Protein AF-A0A832TM28-F1 (afdb_monomer_lite)

Sequence (62 aa):
DGSLFWALINAKPLFNKNGDFTGSLCMYTDITKRKEAEEALANIENTRKKEIHHRIKNNLQV

Structure (mmCIF, N/CA/C/O backbone):
data_AF-A0A832TM28-F1
#
_entry.id   AF-A0A832TM28-F1
#
loop_
_atom_site.group_PDB
_atom_site.id
_atom_site.type_symbol
_atom_site.label_atom_id
_atom_site.label_alt_id
_atom_site.label_comp_id
_atom_site.label_asym_id
_atom_site.label_entity_id
_atom_site.label_seq_id
_atom_site.pdbx_PDB_ins_code
_atom_site.Cartn_x
_atom_site.Cartn_y
_atom_site.Cartn_z
_atom_site.occupancy
_atom_site.B_iso_or_equiv
_atom_site.auth_seq_id
_atom_site.auth_comp_id
_atom_site.auth_asym_id
_atom_site.auth_atom_id
_atom_site.pdbx_PDB_model_num
ATOM 1 N N . ASP A 1 1 ? -4.476 17.617 -3.429 1.00 85.31 1 ASP A N 1
ATO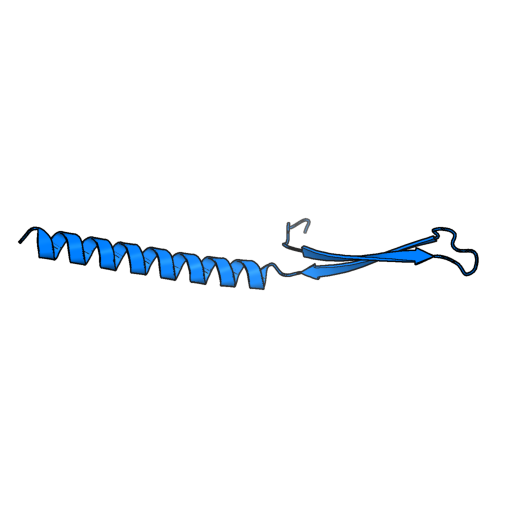M 2 C CA . ASP A 1 1 ? -4.401 18.192 -2.067 1.00 85.31 1 ASP A CA 1
ATOM 3 C C . ASP A 1 1 ? -3.189 17.691 -1.268 1.00 85.31 1 ASP A C 1
ATOM 5 O O . ASP A 1 1 ? -2.890 18.282 -0.243 1.00 85.31 1 ASP A O 1
ATOM 9 N N . GLY A 1 2 ? -2.460 16.664 -1.730 1.00 92.00 2 GLY A N 1
ATOM 10 C CA . GLY A 1 2 ? -1.306 16.118 -1.003 1.00 92.00 2 GLY A CA 1
ATOM 11 C C . GLY A 1 2 ? -1.689 15.070 0.044 1.00 92.00 2 GLY A C 1
ATOM 12 O O . GLY A 1 2 ? -0.855 14.710 0.872 1.00 92.00 2 GLY A O 1
ATOM 13 N N . SER A 1 3 ? -2.935 14.588 0.018 1.00 92.62 3 SER A N 1
ATOM 14 C CA . SER A 1 3 ? -3.404 13.521 0.897 1.00 92.62 3 SER A CA 1
ATOM 15 C C . SER A 1 3 ? -2.659 12.204 0.649 1.00 92.62 3 SER A C 1
ATOM 17 O O . SER A 1 3 ? -2.299 11.855 -0.479 1.00 92.62 3 SER A O 1
ATOM 19 N N . LEU A 1 4 ? -2.407 11.475 1.737 1.00 93.31 4 LEU A N 1
ATOM 20 C CA . LEU A 1 4 ? -1.847 10.128 1.691 1.00 93.31 4 LEU A CA 1
ATOM 21 C C . LEU A 1 4 ? -2.964 9.127 1.398 1.00 93.31 4 LEU A C 1
ATOM 23 O O . LEU A 1 4 ? -4.051 9.230 1.961 1.00 93.31 4 LEU A O 1
ATOM 27 N N . PHE A 1 5 ? -2.670 8.132 0.567 1.00 95.50 5 PHE A N 1
ATOM 28 C CA . PHE A 1 5 ? -3.601 7.060 0.240 1.00 95.50 5 PHE A CA 1
ATOM 29 C C . PHE A 1 5 ? -2.877 5.717 0.224 1.00 95.50 5 PHE A C 1
ATOM 31 O O . PHE A 1 5 ? -1.667 5.631 -0.014 1.00 95.50 5 PHE A O 1
ATOM 38 N N . TRP A 1 6 ? -3.623 4.648 0.478 1.00 97.69 6 TRP A N 1
ATOM 39 C CA . TRP A 1 6 ? -3.088 3.305 0.342 1.00 97.69 6 TRP A CA 1
ATOM 40 C C . TRP A 1 6 ? -3.031 2.932 -1.133 1.00 97.69 6 TRP A C 1
ATOM 42 O O . TRP A 1 6 ? -4.061 2.856 -1.796 1.00 97.69 6 TRP A O 1
ATOM 52 N N . ALA A 1 7 ? -1.834 2.643 -1.635 1.00 97.25 7 ALA A N 1
ATOM 53 C CA . ALA A 1 7 ? -1.637 2.193 -3.004 1.00 97.25 7 ALA A CA 1
ATOM 54 C C . ALA A 1 7 ? -1.272 0.708 -3.039 1.00 97.25 7 ALA A C 1
ATOM 56 O O . ALA A 1 7 ? -0.312 0.270 -2.402 1.00 97.25 7 ALA A O 1
ATOM 57 N N . LEU A 1 8 ? -1.995 -0.063 -3.845 1.00 97.56 8 LEU A N 1
ATOM 58 C CA . LEU A 1 8 ? -1.485 -1.328 -4.351 1.00 97.56 8 LEU A CA 1
ATOM 59 C C . LEU A 1 8 ? -0.637 -1.027 -5.586 1.00 97.56 8 LEU A C 1
ATOM 61 O O . LEU A 1 8 ? -1.147 -0.494 -6.573 1.00 97.56 8 LEU A O 1
ATOM 65 N N . ILE A 1 9 ? 0.650 -1.365 -5.518 1.00 97.50 9 ILE A N 1
ATOM 66 C CA . ILE A 1 9 ? 1.617 -1.084 -6.579 1.00 97.50 9 ILE A CA 1
ATOM 67 C C . ILE A 1 9 ? 1.970 -2.389 -7.288 1.00 97.50 9 ILE A C 1
ATOM 69 O O . ILE A 1 9 ? 2.405 -3.354 -6.658 1.00 97.50 9 ILE A O 1
ATOM 73 N N . ASN A 1 10 ? 1.815 -2.409 -8.609 1.00 97.00 10 ASN A N 1
ATOM 74 C CA . ASN A 1 10 ? 2.358 -3.455 -9.467 1.00 97.00 10 ASN A CA 1
ATOM 75 C C . ASN A 1 10 ? 3.379 -2.837 -10.418 1.00 97.00 10 ASN A C 1
ATOM 77 O O . ASN A 1 10 ? 3.054 -1.883 -11.116 1.00 97.00 10 ASN A O 1
ATOM 81 N N . ALA A 1 11 ? 4.595 -3.375 -10.450 1.00 97.06 11 ALA A N 1
ATOM 82 C CA . ALA A 1 11 ? 5.642 -2.907 -11.346 1.00 97.06 11 ALA A CA 1
ATOM 83 C C . ALA A 1 11 ? 6.194 -4.066 -12.176 1.00 97.06 11 ALA A C 1
ATOM 85 O O . ALA A 1 11 ? 6.432 -5.163 -11.656 1.00 97.06 11 ALA A O 1
ATOM 86 N N . LYS A 1 12 ? 6.407 -3.813 -13.467 1.00 96.94 12 LYS A N 1
ATOM 87 C CA . LYS A 1 12 ? 7.046 -4.743 -14.398 1.00 96.94 12 LYS A CA 1
ATOM 88 C C . LYS A 1 12 ? 8.202 -4.045 -15.110 1.00 96.94 12 LYS A C 1
ATOM 90 O O . LYS A 1 12 ? 7.976 -2.978 -15.679 1.00 96.94 12 LYS A O 1
ATOM 95 N N . PRO A 1 13 ? 9.419 -4.614 -15.092 1.00 97.25 13 PRO A N 1
ATOM 96 C CA . PRO A 1 13 ? 10.513 -4.077 -15.884 1.00 97.25 13 PRO A CA 1
ATOM 97 C C . PRO A 1 13 ? 10.206 -4.252 -17.374 1.00 97.25 13 PRO A C 1
ATOM 99 O O . PRO A 1 13 ? 9.606 -5.245 -17.790 1.00 97.25 13 PRO A O 1
ATOM 102 N N . LEU A 1 14 ? 10.624 -3.276 -18.166 1.00 97.62 14 LEU A N 1
ATOM 103 C CA . LEU A 1 14 ? 10.559 -3.281 -19.617 1.00 97.62 14 LEU A CA 1
ATOM 104 C C . LEU A 1 14 ? 11.974 -3.439 -20.160 1.00 97.62 14 LEU A C 1
ATOM 106 O O . LEU A 1 14 ? 12.908 -2.775 -19.702 1.00 97.62 14 LEU A O 1
ATOM 110 N N . PHE A 1 15 ? 12.105 -4.319 -21.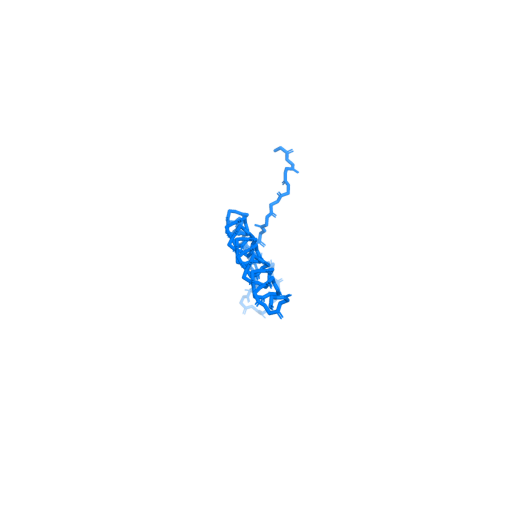144 1.00 97.88 15 PHE A N 1
ATOM 111 C CA . PHE A 1 15 ? 13.358 -4.593 -21.828 1.00 97.88 15 PHE A CA 1
ATOM 112 C C . PHE A 1 15 ? 13.178 -4.376 -23.327 1.00 97.88 15 PHE A C 1
ATOM 114 O O . PHE A 1 15 ? 12.104 -4.643 -23.877 1.00 97.88 15 PHE A O 1
ATOM 121 N N . ASN A 1 16 ? 14.229 -3.905 -23.995 1.00 96.81 16 ASN A N 1
ATOM 122 C CA . ASN A 1 16 ? 14.255 -3.866 -25.453 1.00 96.81 16 ASN A CA 1
ATOM 123 C C . ASN A 1 16 ? 14.492 -5.277 -26.034 1.00 96.81 16 ASN A C 1
ATOM 125 O O . ASN A 1 16 ? 14.744 -6.246 -25.319 1.00 96.81 16 ASN A O 1
ATOM 129 N N . LYS A 1 17 ? 14.466 -5.387 -27.366 1.00 97.12 17 LYS A N 1
ATOM 130 C CA . LYS A 1 17 ? 14.728 -6.645 -28.091 1.00 97.12 17 LYS A CA 1
ATOM 131 C C . LYS A 1 17 ? 16.122 -7.252 -27.849 1.00 97.12 17 LYS A C 1
ATOM 133 O O . LYS A 1 17 ? 16.307 -8.434 -28.113 1.00 97.12 17 LYS A O 1
ATOM 138 N N . ASN A 1 18 ? 17.084 -6.454 -27.389 1.00 97.19 18 ASN A N 1
ATOM 139 C CA . ASN A 1 18 ? 18.446 -6.891 -27.081 1.00 97.19 18 ASN A CA 1
ATOM 140 C C . ASN A 1 18 ? 18.583 -7.357 -25.618 1.00 97.19 18 ASN A C 1
ATOM 142 O O . ASN A 1 18 ? 19.642 -7.843 -25.237 1.00 97.19 18 ASN A O 1
ATOM 146 N N . GLY A 1 19 ? 17.526 -7.227 -24.808 1.00 96.50 19 GLY A N 1
ATOM 147 C CA . GLY A 1 19 ? 17.537 -7.554 -23.383 1.00 96.50 19 GLY A CA 1
ATOM 148 C C . GLY A 1 19 ? 18.004 -6.412 -22.477 1.00 96.50 19 GLY A C 1
ATOM 149 O O . GLY A 1 19 ? 18.102 -6.615 -21.269 1.00 96.50 19 GLY A O 1
ATOM 150 N N . ASP A 1 20 ? 18.253 -5.213 -23.011 1.00 98.00 20 ASP A N 1
ATOM 151 C CA . ASP A 1 20 ? 18.661 -4.071 -22.190 1.00 98.00 20 ASP A CA 1
ATOM 152 C C . ASP A 1 20 ? 17.456 -3.486 -21.452 1.00 98.00 20 ASP A C 1
ATOM 154 O O . ASP A 1 20 ? 16.366 -3.348 -22.017 1.00 98.00 20 ASP A O 1
ATOM 158 N N . PHE A 1 21 ? 17.661 -3.105 -20.192 1.00 97.25 21 PHE A N 1
ATOM 159 C CA . PHE A 1 21 ? 16.644 -2.448 -19.380 1.00 97.25 21 PHE A CA 1
ATOM 160 C C . PHE A 1 21 ? 16.290 -1.070 -19.953 1.00 97.25 21 PHE A C 1
ATOM 162 O O . PHE A 1 21 ? 17.162 -0.218 -20.124 1.00 97.25 21 PHE A O 1
ATOM 169 N N . THR A 1 22 ? 15.001 -0.831 -20.201 1.00 97.44 22 THR A N 1
ATOM 170 C CA . THR A 1 22 ? 14.501 0.441 -20.756 1.00 97.44 22 THR A CA 1
ATOM 171 C C . THR A 1 22 ? 13.583 1.209 -19.811 1.00 97.44 22 THR A C 1
ATOM 173 O O . THR A 1 22 ? 13.172 2.320 -20.135 1.00 97.44 22 THR A O 1
ATOM 176 N N . GLY A 1 23 ? 13.233 0.638 -18.659 1.00 97.19 23 GLY A N 1
ATOM 177 C CA . GLY A 1 23 ? 12.371 1.277 -17.667 1.00 97.19 23 GLY A CA 1
ATOM 178 C C . GLY A 1 23 ? 11.425 0.291 -16.995 1.00 97.19 23 GLY A C 1
ATOM 179 O O . GLY A 1 23 ? 11.590 -0.920 -17.106 1.00 97.19 23 GLY A O 1
ATOM 180 N N . SER A 1 24 ? 10.406 0.815 -16.318 1.00 97.38 24 SER A N 1
ATOM 181 C CA . SER A 1 24 ? 9.395 0.009 -15.631 1.00 97.38 24 SER A CA 1
ATOM 182 C C . SER A 1 24 ? 7.998 0.534 -15.924 1.00 97.38 24 SER A C 1
ATOM 184 O O . SER A 1 24 ? 7.753 1.737 -15.858 1.00 97.38 24 SER A O 1
ATOM 186 N N . LEU A 1 25 ? 7.070 -0.376 -16.203 1.00 97.00 25 LEU A N 1
ATOM 187 C CA . LEU A 1 25 ? 5.644 -0.092 -16.220 1.00 97.00 25 LEU A CA 1
ATOM 188 C C . LEU A 1 25 ? 5.098 -0.276 -14.804 1.00 97.00 25 LEU A C 1
ATOM 190 O O . LEU A 1 25 ? 5.114 -1.391 -14.279 1.00 97.00 25 LEU A O 1
ATOM 194 N N . CYS A 1 26 ? 4.616 0.808 -14.201 1.00 97.50 26 CYS A N 1
ATOM 195 C CA . CYS A 1 26 ? 4.036 0.803 -12.862 1.00 97.50 26 CYS A CA 1
ATOM 196 C C . CYS A 1 26 ? 2.539 1.111 -12.926 1.00 97.50 26 CYS A C 1
ATOM 198 O O . CYS A 1 26 ? 2.122 2.073 -13.567 1.00 97.50 26 CYS A O 1
ATOM 200 N N . MET A 1 27 ? 1.741 0.321 -12.216 1.00 97.31 27 MET A N 1
ATOM 201 C CA . MET A 1 27 ? 0.322 0.558 -11.994 1.00 97.31 27 MET A CA 1
ATOM 202 C C . MET A 1 27 ? 0.082 0.790 -10.505 1.00 97.31 27 MET A C 1
ATOM 204 O O . MET A 1 27 ? 0.492 -0.017 -9.669 1.00 97.31 27 MET A O 1
ATOM 208 N N . TYR A 1 28 ? -0.604 1.886 -10.197 1.00 97.00 28 TYR A N 1
ATOM 209 C CA . TYR A 1 28 ? -0.997 2.271 -8.848 1.00 97.00 28 TYR A CA 1
ATOM 210 C C . TYR A 1 28 ? -2.513 2.175 -8.765 1.00 97.00 28 TYR A C 1
ATOM 212 O O . TYR A 1 28 ? -3.223 2.827 -9.527 1.00 97.00 28 TYR A O 1
ATOM 220 N N . THR A 1 29 ? -3.015 1.341 -7.864 1.00 97.31 29 THR A N 1
ATOM 221 C CA . THR A 1 29 ? -4.447 1.262 -7.567 1.00 97.31 29 THR A CA 1
ATOM 222 C C . THR A 1 29 ? -4.672 1.813 -6.171 1.00 97.31 29 THR A C 1
ATOM 224 O O . THR A 1 29 ? -4.104 1.286 -5.215 1.00 97.31 29 THR A O 1
ATOM 227 N N . ASP A 1 30 ? -5.484 2.863 -6.051 1.00 97.25 30 ASP A N 1
ATOM 228 C CA . ASP A 1 30 ? -5.927 3.350 -4.747 1.00 97.25 30 ASP A CA 1
ATOM 229 C C . ASP A 1 30 ? -6.843 2.300 -4.104 1.00 97.25 30 ASP A C 1
ATOM 231 O O . ASP A 1 30 ? -7.885 1.923 -4.644 1.00 97.25 30 ASP A O 1
ATOM 235 N N . ILE A 1 31 ? -6.411 1.794 -2.957 1.00 97.94 31 ILE A N 1
ATOM 236 C CA . ILE A 1 31 ? -7.097 0.777 -2.164 1.00 97.94 31 ILE A CA 1
ATOM 237 C C . ILE A 1 31 ? -7.517 1.319 -0.791 1.00 97.94 31 ILE A C 1
ATOM 239 O O . ILE A 1 31 ? -7.837 0.525 0.095 1.00 97.94 31 ILE A O 1
ATOM 243 N N . THR A 1 32 ? -7.534 2.640 -0.593 1.00 97.50 32 THR A N 1
ATOM 244 C CA . THR A 1 32 ? -7.855 3.280 0.696 1.00 97.50 32 THR A CA 1
ATOM 245 C C . THR A 1 32 ? -9.207 2.820 1.223 1.00 97.50 32 THR A C 1
ATOM 247 O O . THR A 1 32 ? -9.280 2.258 2.312 1.00 97.50 32 THR A O 1
ATOM 250 N N . LYS A 1 33 ? -10.251 2.880 0.387 1.00 97.62 33 LYS A N 1
ATOM 251 C CA . LYS A 1 33 ? -11.598 2.401 0.747 1.00 97.62 33 LYS A CA 1
ATOM 252 C C . LYS A 1 33 ? -11.631 0.931 1.162 1.00 97.62 33 LYS A C 1
ATOM 254 O O . LYS A 1 33 ? -12.400 0.539 2.034 1.00 97.62 33 LYS A O 1
ATOM 259 N N . ARG A 1 34 ? -10.799 0.094 0.532 1.00 98.00 34 ARG A N 1
ATOM 260 C CA . ARG A 1 34 ? -10.700 -1.325 0.893 1.00 98.00 34 ARG A CA 1
ATOM 261 C C . ARG A 1 34 ? -10.077 -1.481 2.280 1.00 98.00 34 ARG A C 1
ATOM 263 O O . ARG A 1 34 ? -10.594 -2.247 3.083 1.00 98.00 34 ARG A O 1
ATOM 270 N N . LYS A 1 35 ? -8.998 -0.745 2.564 1.00 97.69 35 LYS A N 1
ATOM 271 C CA . LYS A 1 35 ? -8.334 -0.758 3.875 1.00 97.69 35 LYS A CA 1
ATOM 272 C C . LYS A 1 35 ? -9.255 -0.260 4.990 1.00 97.69 35 LYS A C 1
ATOM 274 O O . LYS A 1 35 ? -9.311 -0.900 6.033 1.00 97.69 35 LYS A O 1
ATOM 279 N N . GLU A 1 36 ? -10.019 0.800 4.741 1.00 97.12 36 GLU A N 1
ATOM 280 C CA . GLU A 1 36 ? -11.018 1.315 5.687 1.00 97.12 36 G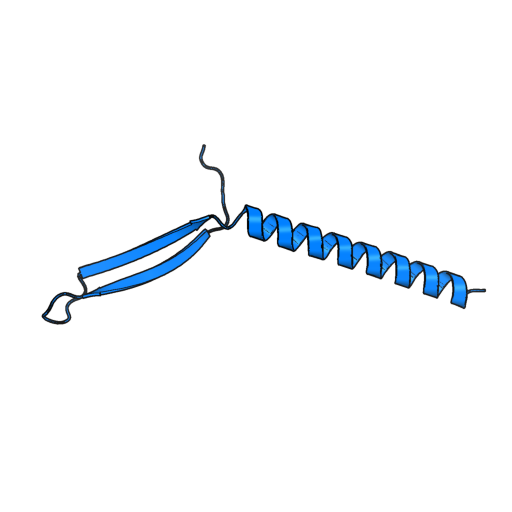LU A CA 1
ATOM 281 C C . GLU A 1 36 ? -12.099 0.270 6.003 1.00 97.12 36 GLU A C 1
ATOM 283 O O . GLU A 1 36 ? -12.450 0.062 7.164 1.00 97.12 36 GLU A O 1
ATOM 288 N N . ALA A 1 37 ? -12.596 -0.440 4.985 1.00 97.50 37 ALA A N 1
ATOM 289 C CA . ALA A 1 37 ? -13.583 -1.499 5.177 1.00 97.50 37 ALA A CA 1
ATOM 290 C C . ALA A 1 37 ? -13.021 -2.692 5.973 1.00 97.50 37 ALA A C 1
ATOM 292 O O . ALA A 1 37 ? -13.691 -3.205 6.870 1.00 97.50 37 ALA A O 1
ATOM 293 N N . GLU A 1 38 ? -11.789 -3.120 5.676 1.00 97.50 38 GLU A N 1
ATOM 294 C CA . GLU A 1 38 ? -11.096 -4.177 6.429 1.00 97.50 38 GLU A CA 1
ATOM 295 C C . GLU A 1 38 ? -10.941 -3.805 7.911 1.00 97.50 38 GLU A C 1
ATOM 297 O O . GLU A 1 38 ? -11.212 -4.621 8.794 1.00 97.50 38 GLU A O 1
ATOM 302 N N . GLU A 1 39 ? -10.546 -2.564 8.194 1.00 97.56 39 GLU A N 1
ATOM 303 C CA . GLU A 1 39 ? -10.359 -2.074 9.558 1.00 97.56 39 GLU A CA 1
ATOM 304 C C . GLU A 1 39 ? -11.686 -1.967 10.320 1.00 97.56 39 GLU A C 1
ATOM 306 O O . GLU A 1 39 ? -11.784 -2.406 11.470 1.00 97.56 39 GLU A O 1
ATOM 311 N N . ALA A 1 40 ? -12.739 -1.461 9.671 1.00 96.94 40 ALA A N 1
ATOM 312 C CA . ALA A 1 40 ? -14.073 -1.406 10.259 1.00 96.94 40 ALA A CA 1
ATOM 313 C C . ALA A 1 40 ? -14.574 -2.804 10.661 1.00 96.94 40 ALA A C 1
ATOM 315 O O . ALA A 1 40 ? -15.078 -2.989 11.773 1.00 96.94 40 ALA A O 1
ATOM 316 N N . LEU A 1 41 ? -14.383 -3.806 9.795 1.00 97.25 41 LEU A N 1
ATOM 317 C CA . LEU A 1 41 ? -14.749 -5.193 10.090 1.00 97.25 41 LEU A CA 1
ATOM 318 C C . LEU A 1 41 ? -13.943 -5.762 11.265 1.00 97.25 41 LEU A C 1
ATOM 320 O O . LEU A 1 41 ? -14.534 -6.329 12.189 1.00 97.25 41 LEU A O 1
ATOM 324 N N . ALA A 1 42 ? -12.623 -5.559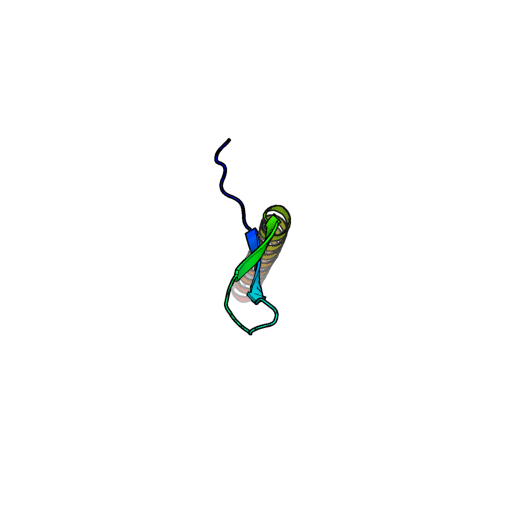 11.277 1.00 96.50 42 ALA A N 1
ATOM 325 C CA . ALA A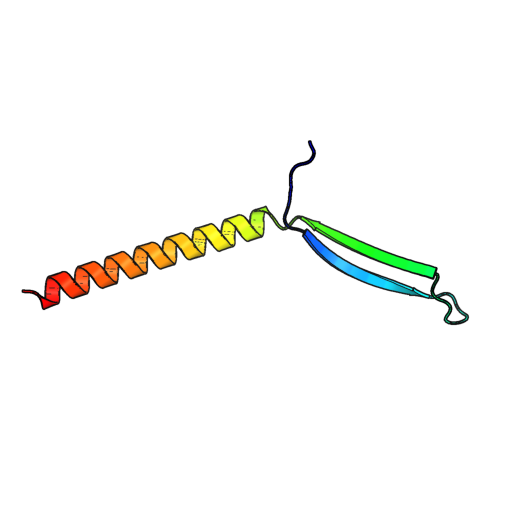 1 42 ? -11.759 -6.012 12.367 1.00 96.50 42 ALA A CA 1
ATOM 326 C C . ALA A 1 42 ? -12.155 -5.385 13.718 1.00 96.50 42 ALA A C 1
ATOM 328 O O . ALA A 1 42 ? -12.183 -6.063 14.750 1.00 96.50 42 ALA A O 1
ATOM 329 N N . ASN A 1 43 ? -12.527 -4.104 13.720 1.00 96.62 43 ASN A N 1
ATOM 330 C CA . ASN A 1 43 ? -12.972 -3.397 14.920 1.00 96.62 43 ASN A CA 1
ATOM 331 C C . ASN A 1 43 ? -14.303 -3.937 15.459 1.00 96.62 43 ASN A C 1
ATOM 333 O O . ASN A 1 43 ? -14.445 -4.135 16.673 1.00 96.62 43 ASN A O 1
ATOM 337 N N . ILE A 1 44 ? -15.259 -4.235 14.575 1.00 95.88 44 ILE A N 1
ATOM 338 C CA . ILE A 1 44 ? -16.535 -4.857 14.956 1.00 95.88 44 ILE A CA 1
ATOM 339 C C . ILE A 1 44 ? -16.289 -6.238 15.572 1.00 95.88 44 ILE A C 1
ATOM 341 O O . ILE A 1 44 ? -16.842 -6.549 16.631 1.00 95.88 44 ILE A O 1
ATOM 345 N N . GLU A 1 45 ? -15.443 -7.061 14.949 1.00 95.25 45 GLU A N 1
ATOM 346 C CA . GLU A 1 45 ? -15.132 -8.403 15.446 1.00 95.25 45 GLU A CA 1
ATOM 347 C C . GLU A 1 45 ? -14.462 -8.355 16.828 1.00 95.25 45 GLU A C 1
ATOM 349 O O . GLU A 1 45 ? -14.875 -9.065 17.750 1.00 95.25 45 GLU A O 1
ATOM 354 N N . ASN A 1 46 ? -13.480 -7.470 17.006 1.00 95.38 46 ASN A N 1
ATOM 355 C CA . ASN A 1 46 ? -12.791 -7.288 18.282 1.00 95.38 46 ASN A CA 1
ATOM 356 C C . ASN A 1 46 ? -13.735 -6.811 19.390 1.00 95.38 46 ASN A C 1
ATOM 358 O O . ASN A 1 46 ? -13.654 -7.295 20.521 1.00 95.38 46 ASN A O 1
ATOM 362 N N . THR A 1 47 ? -14.652 -5.897 19.071 1.00 95.12 47 THR A N 1
ATOM 363 C CA . THR A 1 47 ? -15.654 -5.408 20.029 1.00 95.12 47 THR A CA 1
ATOM 364 C C . THR A 1 47 ? -16.587 -6.537 20.457 1.00 95.12 47 THR A C 1
ATOM 366 O O . THR A 1 47 ? -16.741 -6.789 21.652 1.00 95.12 47 THR A O 1
ATOM 369 N N . ARG A 1 48 ? -17.112 -7.310 19.498 1.00 95.31 48 ARG A N 1
ATOM 370 C CA . ARG A 1 48 ? -17.965 -8.474 19.784 1.00 95.31 48 ARG A CA 1
ATOM 371 C C . ARG A 1 48 ? -17.254 -9.520 20.643 1.00 95.31 48 ARG A C 1
ATOM 373 O O . ARG A 1 48 ? -17.835 -10.016 21.606 1.00 95.31 48 ARG A O 1
ATOM 380 N N . LYS A 1 49 ? -15.989 -9.834 20.339 1.00 94.81 49 LYS A N 1
ATOM 381 C CA . LYS A 1 49 ? -15.182 -10.771 21.141 1.00 94.81 49 LYS A CA 1
ATOM 382 C C . LYS A 1 49 ? -15.027 -10.294 22.586 1.00 94.81 49 LYS A C 1
ATOM 384 O O . LYS A 1 49 ? -15.192 -11.094 23.506 1.00 94.81 49 LYS A O 1
ATOM 389 N N . LYS A 1 50 ? -14.753 -9.001 22.797 1.00 94.19 50 LYS A N 1
ATOM 390 C CA . LYS A 1 50 ? -14.643 -8.408 24.141 1.00 94.19 50 LYS A CA 1
ATOM 391 C C . LYS A 1 50 ? -15.957 -8.490 24.914 1.00 94.19 50 LYS A C 1
ATOM 393 O O . LYS A 1 50 ? -15.938 -8.866 26.083 1.00 94.19 50 LYS A O 1
ATOM 398 N N . GLU A 1 51 ? -17.085 -8.196 24.272 1.00 95.00 51 GLU A N 1
ATOM 399 C CA . GLU A 1 51 ? -18.402 -8.306 24.907 1.00 95.00 51 GLU A CA 1
ATOM 400 C C . GLU A 1 51 ? -18.720 -9.742 25.331 1.00 95.00 51 GLU A C 1
ATOM 402 O O . GLU A 1 51 ? -19.155 -9.968 26.461 1.00 95.00 51 GLU A O 1
ATOM 407 N N . ILE A 1 52 ? -18.466 -10.718 24.456 1.00 94.50 52 ILE A N 1
ATOM 408 C CA . ILE A 1 52 ? -18.655 -12.140 24.768 1.00 94.50 52 ILE A CA 1
ATOM 409 C C . ILE A 1 52 ? -17.774 -12.540 25.953 1.00 94.50 52 ILE A C 1
ATOM 411 O O . ILE A 1 52 ? -18.268 -13.139 26.908 1.00 94.50 52 ILE A O 1
ATOM 415 N N . HIS A 1 53 ? -16.492 -12.166 25.928 1.00 92.12 53 HIS A N 1
ATOM 416 C CA . HIS A 1 53 ? -15.568 -12.467 27.018 1.00 92.12 53 HIS A CA 1
ATOM 417 C C . HIS A 1 53 ? -16.031 -11.857 28.349 1.00 92.12 53 HIS A C 1
ATOM 419 O O . HIS A 1 53 ? -16.018 -12.535 29.377 1.00 92.12 53 HIS A O 1
ATOM 425 N N . HIS A 1 54 ? -16.500 -10.606 28.331 1.00 93.56 54 HIS A N 1
ATOM 426 C CA . HIS A 1 54 ? -17.036 -9.944 29.518 1.00 93.56 54 HIS A CA 1
ATOM 427 C C . HIS A 1 54 ? -18.275 -10.668 30.068 1.00 93.56 54 HIS A C 1
ATOM 429 O O . HIS A 1 54 ? -18.343 -10.940 31.265 1.00 93.56 54 HIS A O 1
ATOM 435 N N . ARG A 1 55 ? -19.223 -11.057 29.203 1.00 93.81 55 ARG A N 1
ATOM 436 C CA . ARG A 1 55 ? -20.440 -11.786 29.610 1.00 93.81 55 ARG A CA 1
ATOM 437 C C . ARG A 1 55 ? -20.132 -13.165 30.191 1.00 93.81 55 ARG A C 1
ATOM 439 O O . ARG A 1 55 ? -20.716 -13.533 31.204 1.00 93.81 55 ARG A O 1
ATOM 446 N N . ILE A 1 56 ? -19.205 -13.908 29.581 1.00 93.44 56 ILE A N 1
ATOM 447 C CA . ILE A 1 56 ? -18.762 -15.216 30.089 1.00 93.44 56 ILE A CA 1
ATOM 448 C C . ILE A 1 56 ? -18.155 -15.061 31.484 1.00 93.44 56 ILE A C 1
ATOM 450 O O . ILE A 1 56 ? -18.514 -15.806 32.391 1.00 93.44 56 ILE A O 1
ATOM 454 N N . LYS A 1 57 ? -17.274 -14.071 31.668 1.00 91.12 57 LYS A N 1
ATOM 455 C CA . LYS A 1 57 ? -16.653 -13.800 32.966 1.00 91.12 57 LYS A CA 1
ATOM 456 C C . LYS A 1 57 ? -17.693 -13.449 34.030 1.00 91.12 57 LYS A C 1
ATOM 458 O O . LYS A 1 57 ? -17.618 -13.997 35.120 1.00 91.12 57 LYS A O 1
ATOM 463 N N . ASN A 1 58 ? -18.666 -12.597 33.708 1.00 89.06 58 ASN A N 1
ATOM 464 C CA . ASN A 1 58 ? -19.729 -12.236 34.646 1.00 89.06 58 ASN A CA 1
ATOM 465 C C . ASN A 1 58 ? -20.579 -1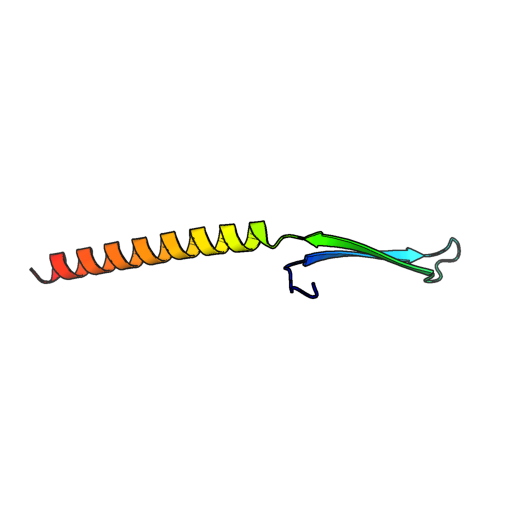3.455 35.033 1.00 89.06 58 ASN A C 1
ATOM 467 O O . ASN A 1 58 ? -20.860 -13.631 36.208 1.00 89.06 58 ASN A O 1
ATOM 471 N N . ASN A 1 59 ? -20.928 -14.325 34.078 1.00 85.38 59 ASN A N 1
ATOM 472 C CA . ASN A 1 59 ? -21.722 -15.530 34.348 1.00 85.38 59 ASN A CA 1
ATOM 473 C C . ASN A 1 59 ? -20.963 -16.612 35.135 1.00 85.38 59 ASN A C 1
ATOM 475 O O . ASN A 1 59 ? -21.597 -17.379 35.842 1.00 85.38 59 ASN A O 1
ATOM 479 N N . LEU A 1 60 ? -19.636 -16.698 34.996 1.00 86.69 60 LEU A N 1
ATOM 480 C CA . LEU A 1 60 ? -18.783 -17.629 35.756 1.00 86.69 60 LEU A CA 1
ATOM 481 C C . LEU A 1 60 ? -18.406 -17.108 37.152 1.00 86.69 60 LEU A C 1
ATOM 483 O O . LEU A 1 60 ? -17.832 -17.850 37.943 1.00 86.69 60 LEU A O 1
ATOM 487 N N . GLN A 1 61 ? -18.634 -15.820 37.418 1.00 75.06 61 GLN A N 1
ATOM 488 C CA . GLN A 1 61 ? -18.413 -15.188 38.723 1.00 75.06 61 GLN A CA 1
ATOM 489 C C . GLN A 1 61 ? -19.679 -15.155 39.592 1.00 75.06 61 GLN A C 1
ATOM 491 O O . GLN A 1 61 ? -19.615 -14.667 40.720 1.00 75.06 61 GLN A O 1
ATOM 496 N N . VAL A 1 62 ? -20.798 -15.662 39.064 1.00 55.84 62 VAL A N 1
ATOM 497 C CA . VAL A 1 62 ? -22.004 -16.032 39.818 1.00 55.84 62 VAL A CA 1
ATOM 498 C C . VAL A 1 62 ? -21.864 -17.484 40.256 1.00 55.84 62 VAL A C 1
ATOM 500 O O . VAL A 1 62 ? -22.193 -17.761 41.428 1.00 55.84 62 VAL A O 1
#

Foldseek 3Di:
DPDDFDWDKDKDFDADPVRHTDGIDIDTDGCRVVVVVVVVVVVVVVVVVVVVVVVVVVVVVD

Radius of gyration: 23.47 Å; chains: 1; bounding box: 41×36×68 Å

pLDDT: mean 94.65, std 6.31, range [55.84, 98.0]

Secondary structure (DSSP, 8-state):
------EEEEEEEEE-TTS-EEEEEEEEEE-HHHHHHHHHHHHHHHHHHHHHHHHHHHHH--